Protein AF-A0A816DHE7-F1 (afdb_monomer)

Radius of gyration: 18.11 Å; Cα contacts (8 Å, |Δi|>4): 32; chains: 1; bounding box: 37×42×39 Å

Structure (mmCIF, N/CA/C/O backbone):
data_AF-A0A816DHE7-F1
#
_entry.id   AF-A0A816DHE7-F1
#
loop_
_atom_site.group_PDB
_atom_site.id
_atom_site.type_symbol
_atom_site.label_atom_id
_atom_site.label_alt_id
_atom_site.label_comp_id
_atom_site.label_asym_id
_atom_site.label_entity_id
_atom_site.label_seq_id
_atom_site.pdbx_PDB_ins_code
_atom_site.Cartn_x
_atom_site.Cartn_y
_atom_site.Cartn_z
_atom_site.occupancy
_atom_site.B_iso_or_equiv
_atom_site.auth_seq_id
_atom_site.auth_comp_id
_atom_site.auth_asym_id
_atom_site.auth_atom_id
_atom_site.pdbx_PDB_model_num
ATOM 1 N N . GLN A 1 1 ? 24.005 -12.995 -25.708 1.00 37.56 1 GLN A N 1
ATOM 2 C CA . GLN A 1 1 ? 24.520 -11.661 -26.080 1.00 37.56 1 GLN A CA 1
ATOM 3 C C . GLN A 1 1 ? 23.484 -10.947 -26.949 1.00 37.56 1 GLN A C 1
ATOM 5 O O . GLN A 1 1 ? 23.649 -10.958 -28.152 1.00 37.56 1 GLN A O 1
ATOM 10 N N . LEU A 1 2 ? 22.401 -10.390 -26.393 1.00 35.44 2 LEU A N 1
ATOM 11 C CA . LEU A 1 2 ? 21.443 -9.563 -27.160 1.00 35.44 2 LEU A CA 1
ATOM 12 C C . LEU A 1 2 ? 20.677 -8.593 -26.230 1.00 35.44 2 LEU A C 1
ATOM 14 O O . LEU A 1 2 ? 19.458 -8.552 -26.244 1.00 35.44 2 LEU A O 1
ATOM 18 N N . PHE A 1 3 ? 21.389 -7.834 -25.391 1.00 33.31 3 PHE A N 1
ATOM 19 C CA . PHE A 1 3 ? 20.813 -6.705 -24.633 1.00 33.31 3 PHE A CA 1
ATOM 20 C C . PHE A 1 3 ? 21.844 -5.584 -24.466 1.00 33.31 3 PHE A C 1
ATOM 22 O O . PHE A 1 3 ? 22.117 -5.111 -23.368 1.00 33.31 3 PHE A O 1
ATOM 29 N N . SER A 1 4 ? 22.478 -5.189 -25.563 1.00 37.28 4 SER A N 1
ATOM 30 C CA . SER A 1 4 ? 23.405 -4.060 -25.581 1.00 37.28 4 SER A CA 1
ATOM 31 C C . SER A 1 4 ? 22.968 -3.096 -26.675 1.00 37.28 4 SER A C 1
ATOM 33 O O . SER A 1 4 ? 22.925 -3.488 -27.838 1.00 37.28 4 SER A O 1
ATOM 35 N N . ASN A 1 5 ? 22.682 -1.859 -26.259 1.00 34.56 5 ASN A N 1
ATOM 36 C CA . ASN A 1 5 ? 22.318 -0.669 -27.040 1.00 34.56 5 ASN A CA 1
ATOM 37 C C . ASN A 1 5 ? 20.825 -0.353 -27.182 1.00 34.56 5 ASN A C 1
ATOM 39 O O . ASN A 1 5 ? 20.282 -0.317 -28.279 1.00 34.56 5 ASN A O 1
ATOM 43 N N . PHE A 1 6 ? 20.214 0.061 -26.072 1.00 34.09 6 PHE A N 1
ATOM 44 C CA . PHE A 1 6 ? 19.268 1.178 -26.116 1.00 34.09 6 PHE A CA 1
ATOM 45 C C . PHE A 1 6 ? 19.961 2.421 -25.544 1.00 34.09 6 PHE A C 1
ATOM 47 O O . PHE A 1 6 ? 19.782 2.779 -24.386 1.00 34.09 6 PHE A O 1
ATOM 54 N N . ASN A 1 7 ? 20.802 3.065 -26.359 1.00 38.59 7 ASN A N 1
ATOM 55 C CA . ASN A 1 7 ? 21.221 4.447 -26.116 1.00 38.59 7 ASN A CA 1
ATOM 56 C C . ASN A 1 7 ? 20.134 5.363 -26.689 1.00 38.59 7 ASN A C 1
ATOM 58 O O . ASN A 1 7 ? 20.275 5.905 -27.783 1.00 38.59 7 ASN A O 1
ATOM 62 N N . SER A 1 8 ? 19.018 5.500 -25.975 1.00 36.50 8 SER A N 1
ATOM 63 C CA . SER A 1 8 ? 18.097 6.608 -26.223 1.00 36.50 8 SER A CA 1
ATOM 64 C C . SER A 1 8 ? 18.729 7.883 -25.653 1.00 36.50 8 SER A C 1
ATOM 66 O O . SER A 1 8 ? 19.156 7.852 -24.492 1.00 36.50 8 SER A O 1
ATOM 68 N N . PRO A 1 9 ? 18.806 9.000 -26.401 1.00 39.62 9 PRO A N 1
ATOM 69 C CA . PRO A 1 9 ? 19.216 10.273 -25.822 1.00 39.62 9 PRO A CA 1
ATOM 70 C C . PRO A 1 9 ? 18.303 10.568 -24.629 1.00 39.62 9 PRO A C 1
ATOM 72 O O . PRO A 1 9 ? 17.081 10.592 -24.768 1.00 39.62 9 PRO A O 1
ATOM 75 N N . LYS A 1 10 ? 18.897 10.719 -23.439 1.00 45.56 10 LYS A N 1
ATOM 76 C CA . LYS A 1 10 ? 18.187 11.116 -22.221 1.00 45.56 10 LYS A CA 1
ATOM 77 C C . LYS A 1 10 ? 17.692 12.545 -22.409 1.00 45.56 10 LYS A C 1
ATOM 79 O O . LYS A 1 10 ? 18.372 13.497 -22.039 1.00 45.56 10 LYS A O 1
ATOM 84 N N . ILE A 1 11 ? 16.524 12.702 -23.016 1.00 47.31 11 ILE A N 1
ATOM 85 C CA . ILE A 1 11 ? 15.761 13.937 -22.902 1.00 47.31 11 ILE A CA 1
ATOM 86 C C . ILE A 1 11 ? 15.232 13.930 -21.469 1.00 47.31 11 ILE A C 1
ATOM 88 O O . ILE A 1 11 ? 14.214 13.307 -21.184 1.00 47.31 11 ILE A O 1
ATOM 92 N N . HIS A 1 12 ? 15.972 14.553 -20.550 1.00 51.62 12 HIS A N 1
ATOM 93 C CA . HIS A 1 12 ? 15.454 14.859 -19.223 1.00 51.62 12 HIS A CA 1
ATOM 94 C C . HIS A 1 12 ? 14.337 15.879 -19.425 1.00 51.62 12 HIS A C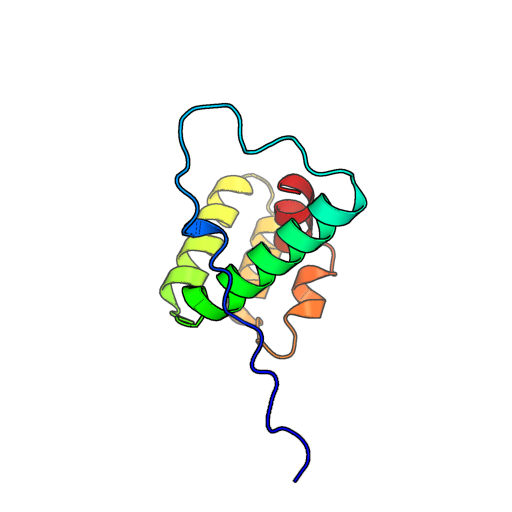 1
ATOM 96 O O . HIS A 1 12 ? 14.606 17.064 -19.616 1.00 51.62 12 HIS A O 1
ATOM 102 N N . ILE A 1 13 ? 13.083 15.436 -19.419 1.00 49.69 13 ILE A N 1
ATOM 103 C CA . ILE A 1 13 ? 11.918 16.317 -19.591 1.00 49.69 13 ILE A CA 1
ATOM 104 C C . ILE A 1 13 ? 11.923 17.467 -18.565 1.00 49.69 13 ILE A C 1
ATOM 106 O O . ILE A 1 13 ? 11.485 18.572 -18.866 1.00 49.69 13 ILE A O 1
ATOM 110 N N . PHE A 1 14 ? 12.530 17.247 -17.397 1.00 49.84 14 PHE A N 1
ATOM 111 C CA . PHE A 1 14 ? 12.717 18.242 -16.338 1.00 49.84 14 PHE A CA 1
ATOM 112 C C . PHE A 1 14 ? 13.850 19.258 -16.577 1.00 49.84 14 PHE A C 1
ATOM 114 O O . PHE A 1 14 ? 14.038 20.149 -15.757 1.00 49.84 14 PHE A O 1
ATOM 121 N N . SER A 1 15 ? 14.632 19.122 -17.653 1.00 52.16 15 SER A N 1
ATOM 122 C CA . SER A 1 15 ? 15.699 20.076 -18.012 1.00 52.16 15 SER A CA 1
ATOM 123 C C . SER A 1 15 ? 15.230 21.187 -18.956 1.00 52.16 15 SER A C 1
ATOM 125 O O . SER A 1 15 ? 16.011 22.069 -19.309 1.00 52.16 15 SER A O 1
ATOM 127 N N . LEU A 1 16 ? 13.954 21.167 -19.350 1.00 47.28 16 LEU A N 1
ATOM 128 C CA . LEU A 1 16 ? 13.343 22.270 -20.075 1.00 47.28 16 LEU A CA 1
ATOM 129 C C . LEU A 1 16 ? 13.104 23.430 -19.095 1.00 47.28 16 LEU A C 1
ATOM 131 O O . LEU A 1 16 ? 12.529 23.192 -18.030 1.00 47.28 16 LEU A O 1
ATOM 135 N N . PRO A 1 17 ? 13.537 24.663 -19.418 1.00 42.19 17 PRO A N 1
ATOM 136 C CA . PRO A 1 17 ? 13.239 25.819 -18.591 1.00 42.19 17 PRO A CA 1
ATOM 137 C C . PRO A 1 17 ? 11.720 25.960 -18.502 1.00 42.19 17 PRO A C 1
ATOM 139 O O . PRO A 1 17 ? 11.041 26.171 -19.508 1.00 42.19 17 PRO A O 1
ATOM 142 N N . ILE A 1 18 ? 11.189 25.784 -17.294 1.00 50.91 18 ILE A N 1
ATOM 143 C CA . ILE A 1 18 ? 9.789 26.054 -16.985 1.00 50.91 18 ILE A CA 1
ATOM 144 C C . ILE A 1 18 ? 9.697 27.571 -16.812 1.00 50.91 18 ILE A C 1
ATOM 146 O O . ILE A 1 18 ? 9.672 28.067 -15.692 1.00 50.91 18 ILE A O 1
ATOM 150 N N . ASP A 1 19 ? 9.752 28.299 -17.928 1.00 45.25 19 ASP A N 1
ATOM 151 C CA . ASP A 1 19 ? 9.326 29.696 -17.950 1.00 45.25 19 ASP A CA 1
ATOM 152 C C . ASP A 1 19 ? 7.801 29.741 -17.800 1.00 45.25 19 ASP A C 1
ATOM 154 O O . ASP A 1 19 ? 7.068 28.888 -18.320 1.00 45.25 19 ASP A O 1
ATOM 158 N N . ASP A 1 20 ? 7.368 30.729 -17.029 1.00 47.66 20 ASP A N 1
ATOM 159 C CA . ASP A 1 20 ? 6.088 30.811 -16.344 1.00 47.66 20 ASP A CA 1
ATOM 160 C C . ASP A 1 20 ? 4.848 30.453 -17.195 1.00 47.66 20 ASP A C 1
ATOM 162 O O . ASP A 1 20 ? 4.656 30.870 -18.340 1.00 47.66 20 ASP A O 1
ATOM 166 N N . GLU A 1 21 ? 3.970 29.664 -16.569 1.00 46.25 21 GLU A N 1
ATOM 167 C CA . GLU A 1 21 ? 2.540 29.461 -16.859 1.00 46.25 21 GLU A CA 1
ATOM 168 C C . GLU A 1 21 ? 2.075 28.934 -18.235 1.00 46.25 21 GLU A C 1
ATOM 170 O O . GLU A 1 21 ? 0.892 28.612 -18.355 1.00 46.25 21 GLU A O 1
ATOM 175 N N . LYS A 1 22 ? 2.921 28.753 -19.263 1.00 46.72 22 LYS A N 1
ATOM 176 C CA . LYS A 1 22 ? 2.409 28.425 -20.621 1.00 46.72 2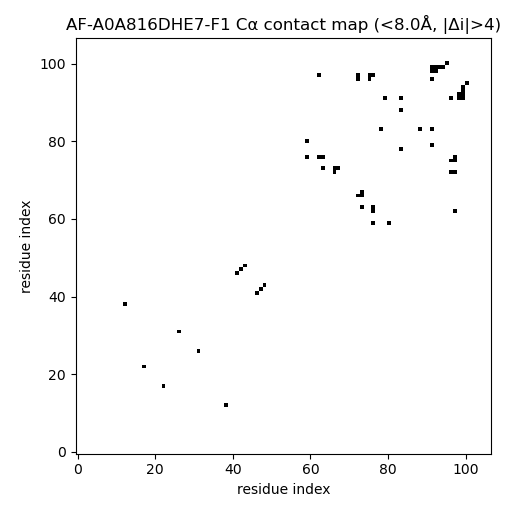2 LYS A CA 1
ATOM 177 C C . LYS A 1 22 ? 2.878 27.144 -21.312 1.00 46.72 22 LYS A C 1
ATOM 179 O O . LYS A 1 22 ? 2.413 26.872 -22.418 1.00 46.72 22 LYS A O 1
ATOM 184 N N . SER A 1 23 ? 3.714 26.314 -20.697 1.00 44.78 23 SER A N 1
ATOM 185 C CA . SER A 1 23 ? 4.328 25.161 -21.386 1.00 44.78 23 SER A CA 1
ATOM 186 C C . SER A 1 23 ? 3.857 23.773 -20.930 1.00 44.78 23 SER A C 1
ATOM 188 O O . SER A 1 23 ? 4.373 22.774 -21.423 1.00 44.78 23 SER A O 1
ATOM 190 N N . ILE A 1 24 ? 2.842 23.668 -20.061 1.00 47.03 24 ILE A N 1
ATOM 191 C CA . ILE A 1 24 ? 2.268 22.357 -19.681 1.00 47.03 24 ILE A CA 1
ATOM 192 C C . ILE A 1 24 ? 1.224 21.867 -20.710 1.00 47.03 24 ILE A C 1
ATOM 194 O O . ILE A 1 24 ? 0.915 20.681 -20.769 1.00 47.03 24 ILE A O 1
ATOM 198 N N . LEU A 1 25 ? 0.679 22.742 -21.564 1.00 49.75 25 LEU A N 1
ATOM 199 C CA . LEU A 1 25 ? -0.577 22.456 -22.274 1.00 49.75 25 LEU A CA 1
ATOM 200 C C . LEU A 1 25 ? -0.546 22.799 -23.767 1.00 49.75 25 LEU A C 1
ATOM 202 O O . LEU A 1 25 ? -1.353 23.582 -24.252 1.00 49.75 25 LEU A O 1
ATOM 206 N N . ASN A 1 26 ? 0.360 22.174 -24.517 1.00 48.84 26 ASN A N 1
ATOM 207 C CA . ASN A 1 26 ? 0.157 21.982 -25.959 1.00 48.84 26 ASN A CA 1
ATOM 208 C C . ASN A 1 26 ? 0.681 20.614 -26.407 1.00 48.84 26 ASN A C 1
ATOM 210 O O . ASN A 1 26 ? 1.491 20.479 -27.321 1.00 48.84 26 ASN A O 1
ATOM 214 N N . LEU A 1 27 ? 0.223 19.571 -25.719 1.00 51.12 27 LEU A N 1
ATOM 215 C CA . LEU A 1 27 ? 0.434 18.194 -26.137 1.00 51.12 27 LEU A CA 1
ATOM 216 C C . LEU A 1 27 ? -0.867 17.710 -26.776 1.00 51.12 27 LEU A C 1
ATOM 218 O O . LEU A 1 27 ? -1.849 17.471 -26.080 1.00 51.12 27 LEU A O 1
ATOM 222 N N . ASN A 1 28 ? -0.880 17.562 -28.104 1.00 60.56 28 ASN A N 1
ATOM 223 C CA . ASN A 1 28 ? -1.897 16.745 -28.766 1.00 60.56 28 ASN A CA 1
ATOM 224 C C . ASN A 1 28 ? -1.971 15.380 -28.051 1.00 60.56 28 ASN A C 1
ATOM 226 O O . ASN A 1 28 ? -0.932 14.851 -27.649 1.00 60.56 28 ASN A O 1
ATOM 230 N N . ASN A 1 29 ? -3.181 14.832 -27.891 1.00 58.19 29 ASN A N 1
ATOM 231 C CA . ASN A 1 29 ? -3.500 13.686 -27.019 1.00 58.19 29 ASN A CA 1
ATOM 232 C C . ASN A 1 29 ? -2.475 12.533 -27.055 1.00 58.19 29 ASN A C 1
ATOM 234 O O . ASN A 1 29 ? -2.088 12.024 -26.006 1.00 58.19 29 ASN A O 1
ATOM 238 N N . GLU A 1 30 ? -1.977 12.178 -28.239 1.00 59.25 30 GLU A N 1
ATOM 239 C CA . GLU A 1 30 ? -0.985 11.113 -28.455 1.00 59.25 30 GLU A CA 1
ATOM 240 C C . GLU A 1 30 ? 0.362 11.386 -27.754 1.00 59.25 30 GLU A C 1
ATOM 242 O O . GLU A 1 30 ? 0.936 10.507 -27.110 1.00 59.25 30 GLU A O 1
ATOM 247 N N . ASN A 1 31 ? 0.847 12.630 -27.800 1.00 67.25 31 ASN A N 1
ATOM 248 C CA . ASN A 1 31 ? 2.118 13.009 -27.182 1.00 67.25 31 ASN A CA 1
ATOM 249 C C . ASN A 1 31 ? 1.977 13.155 -25.662 1.00 67.25 31 ASN A C 1
ATOM 251 O O . ASN A 1 31 ? 2.932 12.910 -24.932 1.00 67.25 31 ASN A O 1
ATOM 255 N N . SER A 1 32 ? 0.789 13.519 -25.170 1.00 64.44 32 SER A N 1
ATOM 256 C CA . SER A 1 32 ? 0.544 13.699 -23.733 1.00 64.44 32 SER A CA 1
ATOM 257 C C . SER A 1 32 ? 0.684 12.391 -22.952 1.00 64.44 32 SER A C 1
ATOM 259 O O . SER A 1 32 ? 1.351 12.354 -21.918 1.00 64.44 32 SER A O 1
ATOM 261 N N . LEU A 1 33 ? 0.146 11.297 -23.499 1.00 71.31 33 LEU A N 1
ATOM 262 C CA . LEU A 1 33 ? 0.217 9.975 -22.893 1.00 71.31 33 LEU A CA 1
ATOM 263 C C . LEU A 1 33 ? 1.652 9.445 -22.884 1.00 71.31 33 LEU A C 1
ATOM 265 O O . LEU A 1 33 ? 2.099 8.912 -21.872 1.00 71.31 33 LEU A O 1
ATOM 269 N N . PHE A 1 34 ? 2.386 9.623 -23.982 1.00 77.12 34 PHE A N 1
ATOM 270 C CA . PHE A 1 34 ? 3.787 9.219 -24.053 1.00 77.12 34 PHE A CA 1
ATOM 271 C C . PHE A 1 34 ? 4.655 9.997 -23.056 1.00 77.12 34 PHE A C 1
ATOM 273 O O . PHE A 1 34 ? 5.438 9.393 -22.327 1.00 77.12 34 PHE A O 1
ATOM 280 N N . ILE A 1 35 ? 4.485 11.321 -22.964 1.00 76.50 35 ILE A N 1
ATOM 281 C CA . ILE A 1 35 ? 5.219 12.149 -21.996 1.00 76.50 35 ILE A CA 1
ATOM 282 C C . ILE A 1 35 ? 4.869 11.747 -20.562 1.00 76.50 35 ILE A C 1
ATOM 284 O O . ILE A 1 35 ? 5.767 11.602 -19.737 1.00 76.50 35 ILE A O 1
ATOM 288 N N . PHE A 1 36 ? 3.594 11.491 -20.268 1.00 74.44 36 PHE A N 1
ATOM 289 C CA . PHE A 1 36 ? 3.161 11.001 -18.962 1.00 74.44 36 PHE A CA 1
ATOM 290 C C . PHE A 1 36 ? 3.778 9.636 -18.619 1.00 74.44 36 PHE A C 1
ATOM 292 O O . PHE A 1 36 ? 4.314 9.453 -17.527 1.00 74.44 36 PHE A O 1
ATOM 299 N N . GLN A 1 37 ? 3.777 8.693 -19.565 1.00 73.50 37 GLN A N 1
ATOM 300 C CA . GLN A 1 37 ? 4.421 7.389 -19.396 1.00 73.50 37 GLN A CA 1
ATOM 301 C C . GLN A 1 37 ? 5.930 7.533 -19.171 1.00 73.50 37 GLN A C 1
ATOM 303 O O . GLN A 1 37 ? 6.477 6.903 -18.266 1.00 73.50 37 GLN A O 1
ATOM 308 N N . GLN A 1 38 ? 6.597 8.391 -19.944 1.00 78.31 38 GLN A N 1
ATOM 309 C CA . GLN A 1 38 ? 8.032 8.627 -19.834 1.00 78.31 38 GLN A CA 1
ATOM 310 C C . GLN A 1 38 ? 8.399 9.274 -18.494 1.00 78.31 38 GLN A C 1
ATOM 312 O O . GLN A 1 38 ? 9.356 8.845 -17.854 1.00 78.31 38 GLN A O 1
ATOM 317 N N . LEU A 1 39 ? 7.601 10.238 -18.026 1.00 75.19 39 LEU A N 1
ATOM 318 C CA . LEU A 1 39 ? 7.727 10.848 -16.703 1.00 75.19 39 LEU A CA 1
ATOM 319 C C . LEU A 1 39 ? 7.586 9.810 -15.589 1.00 75.19 39 LEU A C 1
ATOM 321 O O . LEU A 1 39 ? 8.405 9.775 -14.671 1.00 75.19 39 LEU A O 1
ATOM 325 N N . ILE A 1 40 ? 6.580 8.936 -15.681 1.00 71.94 40 ILE A N 1
ATOM 326 C CA . ILE A 1 40 ? 6.381 7.854 -14.713 1.00 71.94 40 ILE A CA 1
ATOM 327 C C . ILE A 1 40 ? 7.593 6.923 -14.694 1.00 71.94 40 ILE A C 1
ATOM 329 O O . ILE A 1 40 ? 8.125 6.644 -13.621 1.00 71.94 40 ILE A O 1
ATOM 333 N N . VAL A 1 41 ? 8.061 6.462 -15.856 1.00 75.12 41 VAL A N 1
ATOM 334 C CA . VAL A 1 41 ? 9.231 5.577 -15.947 1.00 75.12 41 VAL A CA 1
ATOM 335 C C . VAL A 1 41 ? 10.471 6.260 -15.375 1.00 75.12 41 VAL A C 1
ATOM 337 O O . VAL A 1 41 ? 11.188 5.657 -14.579 1.00 75.12 41 VAL A O 1
ATOM 340 N N . GLU A 1 42 ? 10.712 7.524 -15.717 1.00 75.06 42 GLU A N 1
ATOM 341 C CA . GLU A 1 42 ? 11.876 8.274 -15.247 1.00 75.06 42 GLU A CA 1
ATOM 342 C C . GLU A 1 42 ? 11.846 8.482 -13.727 1.00 75.06 42 GLU A C 1
ATOM 344 O O . GLU A 1 42 ? 12.860 8.255 -13.066 1.00 75.06 42 GLU A O 1
ATOM 349 N N . VAL A 1 43 ? 10.695 8.832 -13.147 1.00 68.56 43 VAL A N 1
ATOM 350 C CA . VAL A 1 43 ? 10.529 8.976 -11.691 1.00 68.56 43 VAL A CA 1
ATOM 351 C C . VAL A 1 43 ? 10.715 7.634 -10.982 1.00 68.56 43 VAL A C 1
ATOM 353 O O . VAL A 1 43 ? 11.474 7.557 -10.012 1.00 68.56 43 VAL A O 1
ATOM 356 N N . LEU A 1 44 ? 10.087 6.566 -11.477 1.00 69.19 44 LEU A N 1
ATOM 357 C CA . LEU A 1 44 ? 10.183 5.235 -10.875 1.00 69.19 44 LEU A CA 1
ATOM 358 C C . LEU A 1 44 ? 11.607 4.662 -10.953 1.00 69.19 44 LEU A C 1
ATOM 360 O O . LEU A 1 44 ? 12.077 4.053 -9.998 1.00 69.19 44 LEU A O 1
ATOM 364 N N . VAL A 1 45 ? 12.325 4.873 -12.055 1.00 67.06 45 VAL A N 1
ATOM 365 C CA . VAL A 1 45 ? 13.688 4.343 -12.232 1.00 67.06 45 VAL A CA 1
ATOM 366 C C . VAL A 1 45 ? 14.735 5.214 -11.531 1.00 67.06 45 VAL A C 1
ATOM 368 O O . VAL A 1 45 ? 15.687 4.689 -10.954 1.00 67.06 45 VAL A O 1
ATOM 371 N N . THR A 1 46 ? 14.572 6.539 -11.555 1.00 61.19 46 THR A N 1
ATOM 372 C CA . THR A 1 46 ? 15.597 7.483 -11.074 1.00 61.19 46 THR A CA 1
ATOM 373 C C . THR A 1 46 ? 15.430 7.827 -9.596 1.00 61.19 46 THR A C 1
ATOM 375 O O . THR A 1 46 ? 16.431 7.944 -8.893 1.00 61.19 46 THR A O 1
ATOM 378 N N . LYS A 1 47 ? 14.192 7.979 -9.099 1.00 59.88 47 LYS A N 1
ATOM 379 C CA . LYS A 1 47 ? 13.922 8.357 -7.698 1.00 59.88 47 LYS A CA 1
ATOM 380 C C . LYS A 1 47 ? 13.513 7.187 -6.807 1.00 59.88 47 LYS A C 1
ATOM 382 O O . LYS A 1 47 ? 13.880 7.190 -5.639 1.00 59.88 47 LYS A O 1
ATOM 387 N N . CYS A 1 48 ? 12.813 6.170 -7.316 1.00 57.81 48 CYS A N 1
ATOM 388 C CA . CYS A 1 48 ? 12.377 5.042 -6.474 1.00 57.81 48 CYS A CA 1
ATOM 389 C C . CYS A 1 48 ? 13.441 3.949 -6.265 1.00 57.81 48 CYS A C 1
ATOM 391 O O . CYS A 1 48 ? 13.152 2.948 -5.611 1.00 57.81 48 CYS A O 1
ATOM 393 N N . ASN A 1 49 ? 14.671 4.142 -6.756 1.00 53.28 49 ASN A N 1
ATOM 394 C CA . ASN A 1 49 ? 15.790 3.218 -6.526 1.00 53.28 49 ASN A CA 1
ATOM 395 C C . ASN A 1 49 ? 16.286 3.238 -5.062 1.00 53.28 49 ASN A C 1
ATOM 397 O O . ASN A 1 49 ? 17.034 2.364 -4.629 1.00 53.28 49 A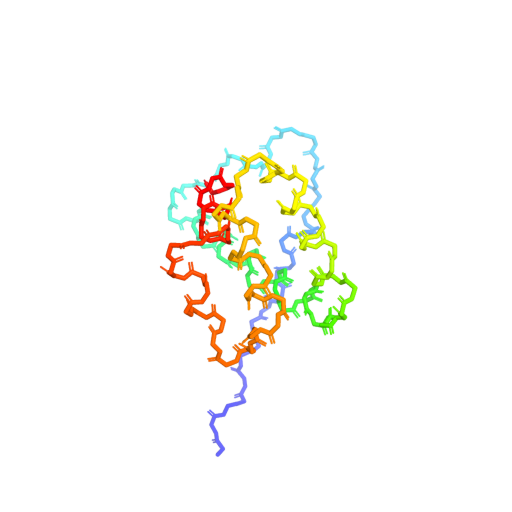S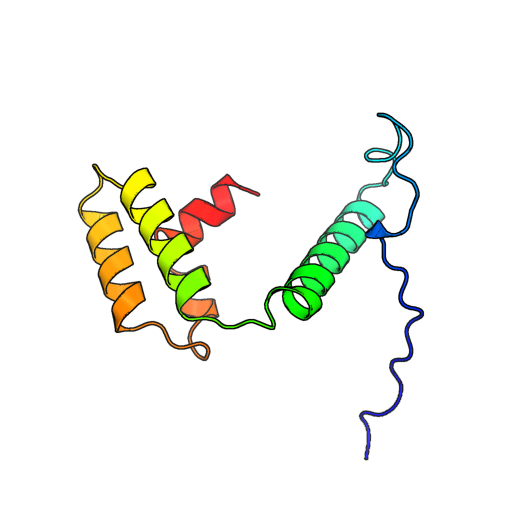N A O 1
ATOM 401 N N . THR A 1 50 ? 15.828 4.207 -4.262 1.00 55.28 50 THR A N 1
ATOM 402 C CA . THR A 1 50 ? 15.948 4.187 -2.804 1.00 55.28 50 THR A CA 1
ATOM 403 C C . THR A 1 50 ? 14.748 3.443 -2.221 1.00 55.28 50 THR A C 1
ATOM 405 O O . THR A 1 50 ? 13.803 4.049 -1.720 1.00 55.28 50 THR A O 1
ATOM 408 N N . HIS A 1 51 ? 14.753 2.111 -2.303 1.00 60.03 51 HIS A N 1
ATOM 409 C CA . HIS A 1 51 ? 13.809 1.268 -1.563 1.00 60.03 51 HIS A CA 1
ATOM 410 C C . HIS A 1 51 ? 14.131 1.314 -0.062 1.00 60.03 51 HIS A C 1
ATOM 412 O O . HIS A 1 51 ? 14.572 0.325 0.523 1.00 60.03 51 HIS A O 1
ATOM 418 N N . THR A 1 52 ? 13.974 2.474 0.571 1.00 64.50 52 THR A N 1
ATOM 419 C CA . THR A 1 52 ? 14.123 2.585 2.017 1.00 64.50 52 THR A CA 1
ATOM 420 C C . THR A 1 52 ? 12.825 2.136 2.675 1.00 64.50 52 THR A C 1
ATOM 422 O O . THR A 1 52 ? 11.719 2.412 2.203 1.00 64.50 52 THR A O 1
ATOM 425 N N . ASN A 1 53 ? 12.952 1.426 3.797 1.00 73.94 53 ASN A N 1
ATOM 426 C CA . ASN A 1 53 ? 11.799 1.095 4.634 1.00 73.94 53 ASN A CA 1
ATOM 427 C C . ASN A 1 53 ? 11.045 2.361 5.083 1.00 73.94 53 ASN A C 1
ATOM 429 O O . ASN A 1 53 ? 9.844 2.296 5.317 1.00 73.94 53 ASN A O 1
ATOM 433 N N . GLU A 1 54 ? 11.729 3.505 5.136 1.00 82.06 54 GLU A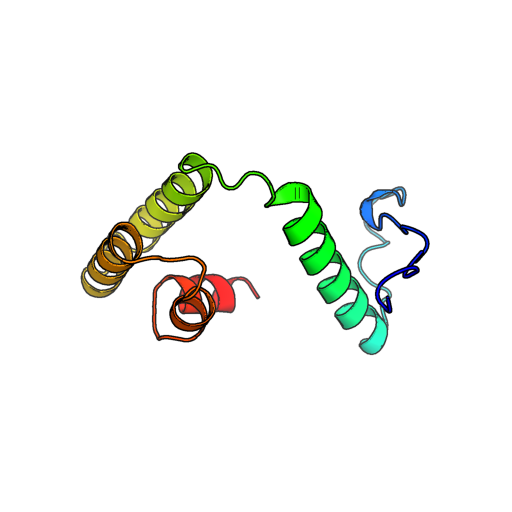 N 1
ATOM 434 C CA . GLU A 1 54 ? 11.176 4.817 5.472 1.00 82.06 54 GLU A CA 1
ATOM 435 C C . GLU A 1 54 ? 10.088 5.270 4.491 1.00 82.06 54 GLU A C 1
ATOM 437 O O . GLU A 1 54 ? 8.964 5.512 4.916 1.00 82.06 54 GLU A O 1
ATOM 442 N N . SER A 1 55 ? 10.334 5.250 3.173 1.00 81.56 55 SER A N 1
ATOM 443 C CA . SER A 1 55 ? 9.311 5.661 2.197 1.00 81.56 55 SER A CA 1
ATOM 444 C C . SER A 1 55 ? 8.073 4.757 2.212 1.00 81.56 55 SER A C 1
ATOM 446 O O . SER A 1 55 ? 6.957 5.220 1.970 1.00 81.56 55 SER A O 1
ATOM 448 N N . LYS A 1 56 ? 8.244 3.461 2.523 1.00 85.06 56 LYS A N 1
ATOM 449 C CA . LYS A 1 56 ? 7.108 2.554 2.755 1.00 85.06 56 LYS A CA 1
ATOM 450 C C . LYS A 1 56 ? 6.325 2.994 3.994 1.00 85.06 56 LYS A C 1
ATOM 452 O O . LYS A 1 56 ? 5.101 3.046 3.932 1.00 85.06 56 LYS A O 1
ATOM 457 N N . GLN A 1 57 ? 7.005 3.298 5.096 1.00 90.25 57 GLN A N 1
ATOM 458 C CA . GLN A 1 57 ? 6.351 3.717 6.335 1.00 90.25 57 GLN A CA 1
ATOM 459 C C . GLN A 1 57 ? 5.620 5.053 6.191 1.00 90.25 57 GLN A C 1
ATOM 461 O O . GLN A 1 57 ? 4.475 5.163 6.624 1.00 90.25 57 GLN A O 1
ATOM 466 N N . ASP A 1 58 ? 6.207 6.028 5.500 1.00 89.50 58 ASP A N 1
ATOM 467 C CA . ASP A 1 58 ? 5.562 7.318 5.237 1.00 89.50 58 ASP A CA 1
ATOM 468 C C . ASP A 1 58 ? 4.267 7.159 4.439 1.00 89.50 58 ASP A C 1
ATOM 470 O O . ASP A 1 58 ? 3.228 7.720 4.803 1.00 89.50 58 ASP A O 1
ATOM 474 N N . LEU A 1 59 ? 4.293 6.323 3.393 1.00 89.12 59 LEU A N 1
ATOM 475 C CA . LEU A 1 59 ? 3.099 5.975 2.627 1.00 89.12 59 LEU A CA 1
ATOM 476 C C . LEU A 1 59 ? 2.017 5.367 3.530 1.00 89.12 59 LEU A C 1
ATOM 478 O O . LEU A 1 59 ? 0.853 5.768 3.449 1.00 89.12 59 LEU A O 1
ATOM 482 N N . LEU A 1 60 ? 2.378 4.408 4.386 1.00 93.62 60 LEU A N 1
ATOM 483 C CA . LEU A 1 60 ? 1.422 3.738 5.271 1.00 93.62 60 LEU A CA 1
ATOM 484 C C . LEU A 1 60 ? 0.841 4.698 6.307 1.00 93.62 60 LEU A C 1
ATOM 486 O O . LEU A 1 60 ? -0.372 4.702 6.510 1.00 93.62 60 LEU A O 1
ATOM 490 N N . ASN A 1 61 ? 1.665 5.557 6.902 1.00 94.62 61 ASN A N 1
ATOM 491 C CA . ASN A 1 61 ? 1.226 6.573 7.855 1.00 94.62 61 ASN A CA 1
ATOM 492 C C . ASN A 1 61 ? 0.241 7.555 7.213 1.00 94.62 61 ASN A C 1
ATOM 494 O O . ASN A 1 61 ? -0.825 7.822 7.775 1.00 94.62 61 ASN A O 1
ATOM 498 N N . HIS A 1 62 ? 0.540 8.027 6.000 1.00 93.06 62 HIS A N 1
ATOM 499 C CA . HIS A 1 62 ? -0.376 8.877 5.245 1.00 93.06 62 HIS A CA 1
ATOM 500 C C . HIS A 1 62 ? -1.704 8.159 4.947 1.00 93.06 62 HIS A C 1
ATOM 502 O O . HIS A 1 62 ? -2.782 8.722 5.145 1.00 93.06 62 HIS A O 1
ATOM 508 N N . CYS A 1 63 ? -1.651 6.890 4.530 1.00 92.81 63 CYS A N 1
ATOM 509 C CA . CYS A 1 63 ? -2.853 6.098 4.268 1.00 92.81 63 CYS A CA 1
ATOM 510 C C . CYS A 1 63 ? -3.687 5.876 5.538 1.00 92.81 63 CYS A C 1
ATOM 512 O O . CYS A 1 63 ? -4.906 6.022 5.490 1.00 92.81 63 CYS A O 1
ATOM 514 N N . ARG A 1 64 ? -3.058 5.590 6.684 1.00 96.12 64 ARG A N 1
ATOM 515 C CA . ARG A 1 64 ? -3.749 5.447 7.978 1.00 96.12 64 ARG A CA 1
ATOM 516 C C . ARG A 1 64 ? -4.475 6.727 8.374 1.00 96.12 64 ARG A C 1
ATOM 518 O O . ARG A 1 64 ? -5.609 6.661 8.839 1.00 96.12 64 ARG A O 1
ATOM 525 N N . LEU A 1 65 ? -3.860 7.887 8.144 1.00 95.88 65 LEU A N 1
ATOM 526 C CA . LEU A 1 65 ? -4.497 9.177 8.402 1.00 95.88 65 LEU A CA 1
ATOM 527 C C . LEU A 1 65 ? -5.692 9.421 7.468 1.00 95.88 65 LEU A C 1
ATOM 529 O O . LEU A 1 65 ? -6.751 9.851 7.929 1.00 95.88 65 LEU A O 1
ATOM 533 N N . TYR A 1 66 ? -5.537 9.123 6.176 1.00 93.12 66 TYR A N 1
ATOM 534 C CA . TYR A 1 66 ? -6.594 9.286 5.175 1.00 93.12 66 TYR A CA 1
ATOM 535 C C . TYR A 1 66 ? -7.801 8.374 5.457 1.00 93.12 66 TYR A C 1
ATOM 537 O O . TYR A 1 66 ? -8.945 8.821 5.406 1.00 93.12 66 TYR A O 1
ATOM 545 N N . TYR A 1 67 ? -7.550 7.114 5.821 1.00 94.06 67 TYR A N 1
ATOM 546 C CA . TYR A 1 67 ? -8.570 6.097 6.100 1.00 94.06 67 TYR A CA 1
ATOM 547 C C . TYR A 1 67 ? -8.896 5.945 7.594 1.00 94.06 67 TYR A C 1
ATOM 549 O O . TYR A 1 67 ? -9.446 4.927 8.002 1.00 94.06 67 TYR A O 1
ATOM 557 N N . LYS A 1 68 ? -8.615 6.952 8.432 1.00 95.38 68 LYS A N 1
ATOM 558 C CA . LYS A 1 68 ? -8.739 6.855 9.902 1.00 95.38 68 LYS A CA 1
ATOM 559 C C . LYS A 1 68 ? -10.114 6.423 10.435 1.00 95.38 68 LYS A C 1
ATOM 561 O O . LYS A 1 68 ? -10.205 5.951 11.562 1.00 95.38 68 LYS A O 1
ATOM 566 N N . HIS A 1 69 ? -11.178 6.596 9.650 1.00 95.94 69 HIS A N 1
ATOM 567 C CA . HIS A 1 69 ? -12.545 6.195 10.011 1.00 95.94 69 HIS A CA 1
ATOM 568 C C . HIS A 1 69 ? -13.035 4.940 9.270 1.00 95.94 69 HIS A C 1
ATOM 570 O O . HIS A 1 69 ? -14.166 4.512 9.484 1.00 95.94 69 HIS A O 1
ATOM 576 N N . ASP A 1 70 ? -12.213 4.350 8.401 1.00 94.94 70 ASP A N 1
ATOM 577 C CA . ASP A 1 70 ? -12.542 3.147 7.640 1.00 94.94 70 ASP A CA 1
ATOM 578 C C . ASP A 1 70 ? -11.753 1.954 8.192 1.00 94.94 70 ASP A C 1
ATOM 580 O O . ASP A 1 70 ? -10.630 1.656 7.782 1.00 94.94 70 ASP A O 1
ATOM 584 N N . LEU A 1 71 ? -12.365 1.246 9.144 1.00 95.25 71 LEU A N 1
ATOM 585 C CA . LEU A 1 71 ? -11.770 0.063 9.775 1.00 95.25 71 LEU A CA 1
ATOM 586 C C . LEU A 1 71 ? -11.466 -1.062 8.773 1.00 95.25 71 LEU A C 1
ATOM 588 O O . LEU A 1 71 ? -10.602 -1.897 9.042 1.00 95.25 71 LEU A O 1
ATOM 592 N N . CYS A 1 72 ? -12.177 -1.121 7.644 1.00 94.19 72 CYS A N 1
ATOM 593 C CA . CYS A 1 72 ? -11.924 -2.121 6.614 1.00 94.19 72 CYS A CA 1
ATOM 594 C C . CYS A 1 72 ? -10.615 -1.806 5.885 1.00 94.19 72 CYS A C 1
ATOM 596 O O . CYS A 1 72 ? -9.764 -2.683 5.733 1.00 94.19 72 CYS A O 1
ATOM 598 N N . GLU A 1 73 ? -10.420 -0.548 5.492 1.00 94.19 73 GLU A N 1
ATOM 599 C CA . GLU A 1 73 ? -9.189 -0.117 4.828 1.00 94.19 73 GLU A CA 1
ATOM 600 C C . GLU A 1 73 ? -7.984 -0.127 5.773 1.00 94.19 73 GLU A C 1
ATOM 602 O O . GLU A 1 73 ? -6.914 -0.568 5.361 1.00 94.19 73 GLU A O 1
ATOM 607 N N . LEU A 1 74 ? -8.152 0.225 7.053 1.00 96.38 74 LEU A N 1
ATOM 608 C CA . LEU A 1 74 ? -7.081 0.097 8.053 1.00 96.38 74 LEU A CA 1
ATOM 609 C C . LEU A 1 74 ? -6.567 -1.348 8.167 1.00 96.38 74 LEU A C 1
ATOM 611 O O . LEU A 1 74 ? -5.363 -1.573 8.084 1.00 96.38 74 LEU A O 1
ATOM 615 N N . LYS A 1 75 ? -7.460 -2.347 8.211 1.00 96.12 75 LYS A N 1
ATOM 616 C CA . LYS A 1 75 ? -7.053 -3.767 8.198 1.00 96.12 75 LYS A CA 1
ATOM 617 C C . LYS A 1 75 ? -6.303 -4.161 6.925 1.00 96.12 75 LYS A C 1
ATOM 619 O O . LYS A 1 75 ? -5.394 -4.985 6.971 1.00 96.12 75 LYS A O 1
ATOM 624 N N . LYS A 1 76 ? -6.683 -3.601 5.772 1.00 95.19 76 LYS A N 1
ATOM 625 C CA . LYS A 1 76 ? -5.979 -3.847 4.503 1.00 95.19 76 LYS A CA 1
ATOM 626 C C . LYS A 1 76 ? -4.595 -3.190 4.476 1.00 95.19 76 LYS A C 1
ATOM 628 O O . LYS A 1 76 ? -3.713 -3.717 3.799 1.00 95.19 76 LYS A O 1
ATOM 633 N N . ILE A 1 77 ? -4.418 -2.063 5.170 1.00 95.56 77 ILE A N 1
ATOM 634 C CA . ILE A 1 77 ? -3.121 -1.400 5.358 1.00 95.56 77 ILE A CA 1
ATOM 635 C C . ILE A 1 77 ? -2.211 -2.267 6.231 1.00 95.56 77 ILE A C 1
ATOM 637 O O . ILE A 1 77 ? -1.067 -2.494 5.847 1.00 95.56 77 ILE A O 1
ATOM 641 N N . ASP A 1 78 ? -2.725 -2.815 7.333 1.00 96.12 78 ASP A N 1
ATOM 642 C CA . ASP A 1 78 ? -1.952 -3.707 8.207 1.00 96.12 78 ASP A CA 1
ATOM 643 C C . ASP A 1 78 ? -1.548 -5.001 7.468 1.00 96.12 78 ASP A C 1
ATOM 645 O O . ASP A 1 78 ? -0.376 -5.377 7.461 1.00 96.12 78 ASP A O 1
ATOM 649 N N . ASP A 1 79 ? -2.475 -5.613 6.715 1.00 95.38 79 ASP A N 1
ATOM 650 C CA . ASP A 1 79 ? -2.178 -6.757 5.833 1.00 95.38 79 ASP A CA 1
ATOM 651 C C . ASP A 1 79 ? -1.084 -6.415 4.803 1.00 95.38 79 ASP A C 1
ATOM 653 O O . ASP A 1 79 ? -0.194 -7.222 4.531 1.00 95.38 79 ASP A O 1
ATOM 657 N N . PHE A 1 80 ? -1.115 -5.210 4.223 1.00 93.69 80 PHE A N 1
ATOM 658 C CA . PHE A 1 80 ? -0.061 -4.762 3.311 1.00 93.69 80 PHE A CA 1
ATOM 659 C C . PHE A 1 80 ? 1.280 -4.613 4.021 1.00 93.69 80 PHE A C 1
ATOM 661 O O . PHE A 1 80 ? 2.307 -5.028 3.482 1.00 93.69 80 PHE A O 1
ATOM 668 N N . GLU A 1 81 ? 1.301 -4.016 5.209 1.00 94.50 81 GLU A N 1
ATOM 669 C CA . GLU A 1 81 ? 2.537 -3.796 5.944 1.00 94.50 81 GLU A CA 1
ATOM 670 C C . GLU A 1 81 ? 3.270 -5.115 6.213 1.00 94.50 81 GLU A C 1
ATOM 672 O O . GLU A 1 81 ? 4.465 -5.209 5.905 1.00 94.50 81 GLU A O 1
ATOM 677 N N . GLU A 1 82 ? 2.538 -6.132 6.670 1.00 94.62 82 GLU A N 1
ATOM 678 C CA . GLU A 1 82 ? 3.063 -7.447 7.043 1.00 94.62 82 GLU A CA 1
ATOM 679 C C . GLU A 1 82 ? 3.358 -8.352 5.835 1.00 94.62 82 GLU A C 1
ATOM 681 O O . GLU A 1 82 ? 4.395 -9.018 5.786 1.00 94.62 82 GLU A O 1
ATOM 686 N N . ASN A 1 83 ? 2.466 -8.384 4.836 1.00 93.94 83 ASN A N 1
ATOM 687 C CA . ASN A 1 83 ? 2.493 -9.402 3.779 1.00 93.94 83 ASN A CA 1
ATOM 688 C C . ASN A 1 83 ? 3.001 -8.899 2.419 1.00 93.94 83 ASN A C 1
ATOM 690 O O . ASN A 1 83 ? 3.111 -9.692 1.469 1.00 93.94 83 ASN A O 1
ATOM 694 N N . TYR A 1 84 ? 3.318 -7.607 2.278 1.00 91.06 84 TYR A N 1
ATOM 695 C CA . TYR A 1 84 ? 3.837 -7.071 1.021 1.00 91.06 84 TYR A CA 1
ATOM 696 C C . TYR A 1 84 ? 5.175 -7.707 0.627 1.00 91.06 84 TYR A C 1
ATOM 698 O O . TYR A 1 84 ? 6.128 -7.786 1.400 1.00 91.06 84 TYR A O 1
ATOM 706 N N . ARG A 1 85 ? 5.259 -8.106 -0.645 1.00 88.94 85 ARG A N 1
ATOM 707 C CA . ARG A 1 85 ? 6.491 -8.531 -1.315 1.00 88.94 85 ARG A CA 1
ATOM 708 C C . ARG A 1 85 ? 6.523 -7.892 -2.695 1.00 88.94 85 ARG A C 1
ATOM 710 O O . ARG A 1 85 ? 5.498 -7.896 -3.377 1.00 88.94 85 ARG A O 1
ATOM 717 N N . SER A 1 86 ? 7.689 -7.414 -3.128 1.00 85.62 86 SER A N 1
ATOM 718 C CA . SER A 1 86 ? 7.869 -6.777 -4.444 1.00 85.62 86 SER A CA 1
ATOM 719 C C . SER A 1 86 ? 7.395 -7.667 -5.600 1.00 85.62 86 SER A C 1
ATOM 721 O O . SER A 1 86 ? 6.731 -7.194 -6.515 1.00 85.62 86 SER A O 1
ATOM 723 N N . THR A 1 87 ? 7.600 -8.985 -5.503 1.00 88.56 87 THR A N 1
ATOM 724 C CA . THR A 1 87 ? 7.111 -9.978 -6.480 1.00 88.56 87 THR A CA 1
ATOM 725 C C . THR A 1 87 ? 5.585 -10.061 -6.592 1.00 88.56 87 THR A C 1
ATOM 727 O O . THR A 1 87 ? 5.068 -10.613 -7.558 1.00 88.56 87 THR A O 1
ATOM 730 N N . LYS A 1 88 ? 4.844 -9.519 -5.618 1.00 86.62 88 LYS A N 1
ATOM 731 C CA . LYS A 1 88 ? 3.375 -9.469 -5.592 1.00 86.62 88 LYS A CA 1
ATOM 732 C C . LYS A 1 88 ? 2.831 -8.044 -5.748 1.00 86.62 88 LYS A C 1
ATOM 734 O O . LYS A 1 88 ? 1.634 -7.850 -5.551 1.00 86.62 88 LYS A O 1
ATOM 739 N N . ALA A 1 89 ? 3.660 -7.059 -6.104 1.00 86.00 89 ALA A N 1
ATOM 740 C CA . ALA A 1 89 ? 3.261 -5.649 -6.165 1.00 86.00 89 ALA A CA 1
ATOM 741 C C . ALA A 1 89 ? 2.033 -5.406 -7.062 1.00 86.00 89 ALA A C 1
ATOM 743 O O . ALA A 1 89 ? 1.083 -4.755 -6.634 1.00 86.00 89 ALA A O 1
ATOM 744 N N . ILE A 1 90 ? 1.989 -6.028 -8.248 1.00 86.12 90 ILE A N 1
ATOM 745 C CA . ILE A 1 90 ? 0.852 -5.925 -9.182 1.00 86.12 90 ILE A CA 1
ATOM 746 C C . ILE A 1 90 ? -0.459 -6.369 -8.521 1.00 86.12 90 ILE A C 1
ATOM 748 O O . ILE A 1 90 ? -1.495 -5.738 -8.711 1.00 86.12 90 ILE A O 1
ATOM 752 N N . ARG A 1 91 ? -0.434 -7.424 -7.697 1.00 89.31 91 ARG A N 1
ATOM 753 C CA . ARG A 1 91 ? -1.631 -7.908 -6.994 1.00 89.31 91 ARG A CA 1
ATOM 754 C C . ARG A 1 91 ? -2.152 -6.879 -5.993 1.00 89.31 91 ARG A C 1
ATOM 756 O O . ARG A 1 91 ? -3.359 -6.728 -5.861 1.00 89.31 91 ARG A O 1
ATOM 763 N N . TRP A 1 92 ? -1.266 -6.187 -5.283 1.00 87.62 92 TRP A N 1
ATOM 764 C CA . TRP A 1 92 ? -1.656 -5.122 -4.355 1.00 87.62 92 TRP A CA 1
ATOM 765 C C . TRP A 1 92 ? -2.200 -3.895 -5.082 1.00 87.62 92 TRP A C 1
ATOM 767 O O . TRP A 1 92 ? -3.135 -3.273 -4.595 1.00 87.62 92 TRP A O 1
ATOM 777 N N . TYR A 1 93 ? -1.665 -3.605 -6.267 1.00 84.44 93 TYR A N 1
ATOM 778 C CA . TYR A 1 93 ? -2.133 -2.517 -7.116 1.00 84.44 93 TYR A CA 1
ATOM 779 C C . TYR A 1 93 ? -3.496 -2.794 -7.767 1.00 84.44 93 TYR A C 1
ATOM 781 O O . TYR A 1 93 ? -4.282 -1.877 -7.944 1.00 84.44 93 TYR A O 1
ATOM 789 N N . THR A 1 94 ? -3.788 -4.047 -8.120 1.00 85.31 94 THR A N 1
ATOM 790 C CA . THR A 1 94 ? -5.005 -4.422 -8.869 1.00 85.31 94 THR A CA 1
ATOM 791 C C . THR A 1 94 ? -6.148 -4.935 -7.994 1.00 85.31 94 THR A C 1
ATOM 793 O O . THR A 1 94 ? -7.298 -4.919 -8.426 1.00 85.31 94 THR A O 1
ATOM 796 N N . ARG A 1 95 ? -5.870 -5.402 -6.767 1.00 87.25 95 ARG A N 1
ATOM 797 C CA . ARG A 1 95 ? -6.920 -5.818 -5.824 1.00 87.25 95 ARG A CA 1
ATOM 798 C C . ARG A 1 95 ? -7.629 -4.598 -5.241 1.00 87.25 95 ARG A C 1
ATOM 800 O O . ARG A 1 95 ? -6.990 -3.577 -4.992 1.00 87.25 95 ARG A O 1
ATOM 807 N N . ASP A 1 96 ? -8.906 -4.751 -4.894 1.00 85.94 96 ASP A N 1
ATOM 808 C CA . ASP A 1 96 ? -9.648 -3.719 -4.166 1.00 85.94 96 ASP A CA 1
ATOM 809 C C . ASP A 1 96 ? -9.015 -3.437 -2.788 1.00 85.94 96 ASP A C 1
ATOM 811 O O . ASP A 1 96 ? -9.218 -4.152 -1.800 1.00 85.94 96 ASP A O 1
ATOM 815 N N . SER A 1 97 ? -8.207 -2.384 -2.732 1.00 86.38 97 SER A N 1
ATOM 816 C CA . SER A 1 97 ? -7.436 -1.983 -1.562 1.00 86.38 97 SER A CA 1
ATOM 817 C C . SER A 1 97 ? -7.215 -0.481 -1.528 1.00 86.38 97 SER A C 1
ATOM 819 O O . SER A 1 97 ? -7.364 0.205 -2.543 1.00 86.38 97 SER A O 1
ATOM 821 N N . PHE A 1 98 ? -6.789 0.006 -0.364 1.00 89.44 98 PHE A N 1
ATOM 822 C CA . PHE A 1 98 ? -6.414 1.394 -0.140 1.00 89.44 98 PHE A CA 1
ATOM 823 C C . PHE A 1 98 ? -5.475 1.933 -1.225 1.00 89.44 98 PHE A C 1
ATOM 825 O O . PHE A 1 98 ? -5.660 3.067 -1.649 1.00 89.44 98 PHE A O 1
ATOM 832 N N . LEU A 1 99 ? -4.535 1.116 -1.725 1.00 87.50 99 LEU A N 1
ATOM 833 C CA . LEU A 1 99 ? -3.606 1.473 -2.803 1.00 87.50 99 LEU A CA 1
ATOM 834 C C . LEU A 1 99 ? -4.311 1.691 -4.139 1.00 87.50 99 LEU A C 1
ATOM 836 O O . LEU A 1 99 ? -4.149 2.748 -4.742 1.00 87.50 99 LEU A O 1
ATOM 840 N N . TYR A 1 100 ? -5.119 0.723 -4.577 1.00 86.19 100 TYR A N 1
ATOM 841 C CA . TYR A 1 100 ? -5.904 0.836 -5.810 1.00 86.19 100 TYR A CA 1
ATOM 842 C C . TYR A 1 100 ? -6.795 2.086 -5.781 1.00 86.19 100 TYR A C 1
ATOM 844 O O . TYR A 1 100 ? -6.816 2.875 -6.723 1.00 86.19 100 TYR A O 1
ATOM 852 N N . ARG A 1 101 ? -7.501 2.305 -4.666 1.00 85.38 101 ARG A N 1
ATOM 853 C CA . ARG A 1 101 ? -8.417 3.443 -4.505 1.00 85.38 101 ARG A CA 1
ATOM 854 C C . ARG A 1 101 ? -7.688 4.778 -4.394 1.00 85.38 101 ARG A C 1
ATOM 856 O O . ARG A 1 101 ? -8.179 5.766 -4.926 1.00 85.38 101 ARG A O 1
ATOM 863 N N . LEU A 1 102 ? -6.552 4.821 -3.695 1.00 84.81 102 LEU A N 1
ATOM 864 C CA . LEU A 1 102 ? -5.750 6.034 -3.543 1.00 84.81 102 LEU A CA 1
ATOM 865 C C . LEU A 1 102 ? -5.190 6.474 -4.896 1.00 84.81 102 LEU A C 1
ATOM 867 O O . LEU A 1 102 ? -5.339 7.634 -5.261 1.00 84.81 102 LEU A O 1
ATOM 871 N N . ILE A 1 103 ? -4.614 5.539 -5.653 1.00 80.25 103 ILE A N 1
ATOM 872 C CA . ILE A 1 103 ? -3.960 5.857 -6.922 1.00 80.25 103 ILE A CA 1
ATOM 873 C C . ILE A 1 103 ? -4.989 6.251 -7.983 1.00 80.25 103 ILE A C 1
ATOM 875 O O . ILE A 1 103 ? -4.825 7.281 -8.626 1.00 80.25 103 ILE A O 1
ATOM 879 N N . ASN A 1 104 ? -6.098 5.519 -8.109 1.00 79.19 104 ASN A N 1
ATOM 880 C CA . ASN A 1 104 ? -7.143 5.864 -9.082 1.00 79.19 104 ASN A CA 1
ATOM 881 C C . ASN A 1 104 ? -7.909 7.150 -8.756 1.00 79.19 104 ASN A C 1
ATOM 883 O O . ASN A 1 104 ? -8.603 7.666 -9.618 1.00 79.19 104 ASN A O 1
ATOM 887 N N . LYS A 1 105 ? -7.829 7.657 -7.521 1.00 78.00 105 LYS A N 1
ATOM 888 C CA . LYS A 1 105 ? -8.350 8.988 -7.176 1.00 78.00 105 LYS A CA 1
ATOM 889 C C . LYS A 1 105 ? -7.374 10.117 -7.506 1.00 78.00 105 LYS A C 1
ATOM 891 O O . LYS A 1 105 ? -7.790 11.269 -7.536 1.00 78.00 105 LYS A O 1
ATOM 896 N N . SER A 1 106 ? -6.08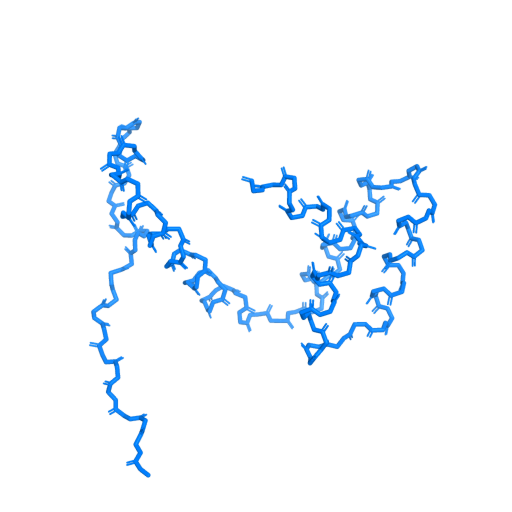8 9.799 -7.641 1.00 66.50 106 SER A N 1
ATOM 897 C CA . SER A 1 106 ? -5.025 10.760 -7.955 1.00 66.50 106 SER A CA 1
ATOM 898 C C . SER A 1 106 ? -4.668 10.825 -9.443 1.00 66.50 106 SER A C 1
ATOM 900 O O . SER A 1 106 ? -3.903 11.705 -9.831 1.00 66.50 106 SER A O 1
ATOM 902 N N . LEU A 1 107 ? -5.186 9.882 -10.235 1.00 59.41 107 LEU A N 1
ATOM 903 C CA . LEU A 1 107 ? -5.154 9.866 -11.698 1.00 59.41 107 LEU A CA 1
ATOM 904 C C . LEU A 1 107 ? -6.389 10.586 -12.246 1.00 59.41 107 LEU A C 1
ATOM 906 O O . LEU A 1 107 ? -6.237 11.268 -13.280 1.00 59.41 107 LEU A O 1
#

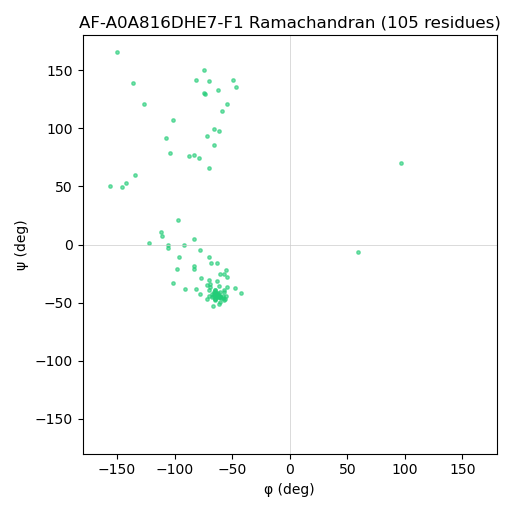pLDDT: mean 72.41, std 19.91, range [33.31, 96.38]

Sequence (107 aa):
QLFSNFNSPKIHIFSLPIDDEKSILNLNNENSLFIFQQLIVEVLVTKCNTHTNESKQDLLNHCRLYYKHDLCELKKIDDFEENYRSTKAIRWYTRDSFLYRLINKSL

Seconda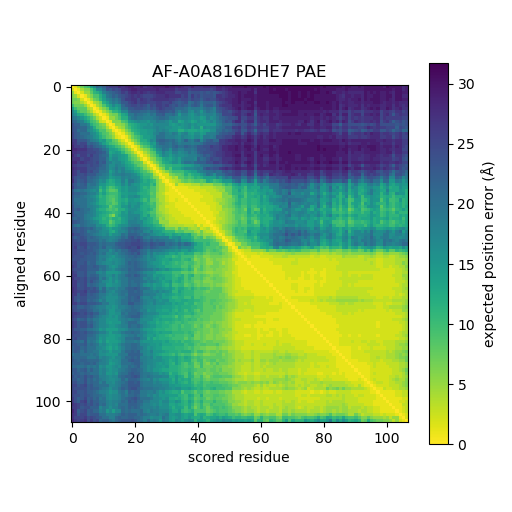ry structure (DSSP, 8-state):
------------GGGS---TTSSSS---HHHHHHHHHHHHHHHHHHTTT---HHHHHHHHHHHHHHTTT-HHHHHHHHHHHHH--GGGHHHHHHSSSHHHHHHHHH-

Organism: NCBI:txid1234261

Mean predicted aligned error: 13.7 Å

Solvent-accessible surface area (backbone atoms only — not comparable to full-atom values): 6835 Å² total; per-residue (Å²): 143,89,87,81,83,87,81,68,82,83,76,56,77,85,72,56,84,83,62,80,98,68,78,89,76,83,54,61,71,75,53,42,54,51,51,52,51,50,51,50,52,49,47,53,63,69,63,52,69,68,79,46,71,6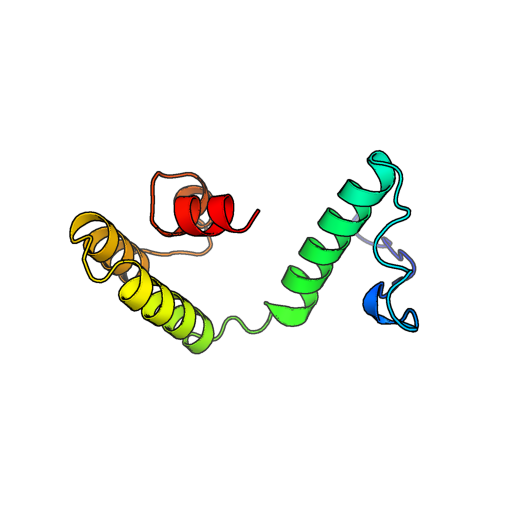1,65,56,48,53,53,50,53,52,48,46,64,74,37,67,87,36,70,69,48,45,54,51,49,52,50,43,72,77,68,63,48,82,94,48,44,68,57,54,51,69,38,99,38,63,58,30,56,52,52,67,72,75,105

Foldseek 3Di:
DPDPDPPDPPPVVVPPPCDPDDPPPDDDPVRNVVVVVVVVVCCCVPPVVPPDVVVVVVVLVVLCVVCVPPPPQNVLSVCCNPPDDPVCVVVNCPDPHSNVVVVVVVD